Protein AF-A0A151DUL2-F1 (afdb_monomer_lite)

Foldseek 3Di:
DDDPDDDDDDDDDPPVVVVVVVVVCCVPPVDPDDDDDPPPPPPCCLCPPADPVLVVLVVLCVVCQVVPVVGNDDLCRSCVVVVHDSVVSVVSPVVSVCSSVCSVVVVD

Secondary structure (DSSP, 8-state):
------------S-HHHHHHHHHHHHHHH----------------TTTTS-HHHHHHHHHHHHTTTTSSS-SS-HHHHHHHHTS-HHHHHHHHHHHHHHHHHHHHH--

Structure (mmCIF, N/CA/C/O backbone):
data_AF-A0A151DUL2-F1
#
_entry.id   AF-A0A151DUL2-F1
#
loop_
_atom_site.group_PDB
_atom_site.id
_atom_site.type_symbol
_atom_site.label_atom_id
_atom_site.label_alt_id
_atom_site.label_comp_id
_atom_site.label_asym_id
_atom_site.label_entity_id
_atom_site.label_seq_id
_atom_site.pdbx_PDB_ins_code
_atom_site.Cartn_x
_atom_si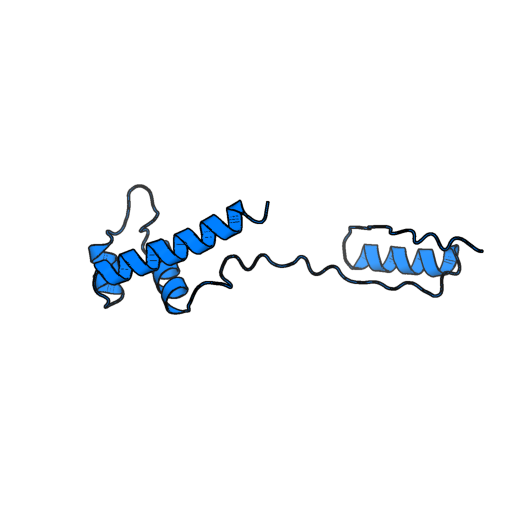te.Cartn_y
_atom_site.Cartn_z
_atom_site.occupancy
_atom_site.B_iso_or_equiv
_atom_site.auth_seq_id
_atom_site.auth_comp_id
_atom_site.auth_asym_id
_atom_site.auth_atom_id
_atom_site.pdbx_PDB_model_num
ATOM 1 N N . MET A 1 1 ? 44.507 13.387 -27.356 1.00 39.00 1 MET A N 1
ATOM 2 C CA . MET A 1 1 ? 43.524 12.933 -26.345 1.00 39.00 1 MET A CA 1
ATOM 3 C C . MET A 1 1 ? 42.140 12.993 -26.979 1.00 39.00 1 MET A C 1
ATOM 5 O O . MET A 1 1 ? 41.571 14.070 -27.090 1.00 39.00 1 MET A O 1
ATOM 9 N N . THR A 1 2 ? 41.645 11.879 -27.515 1.00 41.50 2 THR A N 1
ATOM 10 C CA . THR A 1 2 ? 40.343 11.809 -28.197 1.00 41.50 2 THR A CA 1
ATOM 11 C C . THR A 1 2 ? 39.217 11.778 -27.164 1.00 41.50 2 THR A C 1
ATOM 13 O O . THR A 1 2 ? 39.116 10.863 -26.351 1.00 41.50 2 THR A O 1
ATOM 16 N N . ASN A 1 3 ? 38.403 12.832 -27.162 1.00 49.66 3 ASN A N 1
ATOM 17 C CA . ASN A 1 3 ? 37.277 13.024 -26.257 1.00 49.66 3 ASN A CA 1
ATOM 18 C C . ASN A 1 3 ? 36.134 12.067 -26.643 1.00 49.66 3 ASN A C 1
ATOM 20 O O . ASN A 1 3 ? 35.429 12.298 -27.624 1.00 49.66 3 ASN A O 1
ATOM 24 N N . ASN A 1 4 ? 35.981 10.973 -25.899 1.00 53.88 4 ASN A N 1
ATOM 25 C CA . ASN A 1 4 ? 34.990 9.931 -26.167 1.00 53.88 4 ASN A CA 1
ATOM 26 C C . ASN A 1 4 ? 33.604 10.373 -25.653 1.00 53.88 4 ASN A C 1
ATOM 28 O O . ASN A 1 4 ? 33.181 10.006 -24.554 1.00 53.88 4 ASN A O 1
ATOM 32 N N . ARG A 1 5 ? 32.897 11.206 -26.428 1.00 65.06 5 ARG A N 1
ATOM 33 C CA . ARG A 1 5 ? 31.529 11.641 -26.103 1.00 65.06 5 ARG A CA 1
ATOM 34 C C . ARG A 1 5 ? 30.557 10.474 -26.284 1.00 65.06 5 ARG A C 1
ATOM 36 O O . ARG A 1 5 ? 30.340 9.997 -27.393 1.00 65.06 5 ARG A O 1
ATOM 43 N N . LYS A 1 6 ? 29.966 10.010 -25.183 1.00 68.88 6 LYS A N 1
ATOM 44 C CA . LYS A 1 6 ? 28.865 9.041 -25.216 1.00 68.88 6 LYS A CA 1
ATOM 45 C C . LYS A 1 6 ? 27.568 9.784 -25.526 1.00 68.88 6 LYS A C 1
ATOM 47 O O . LYS A 1 6 ? 27.189 10.679 -24.778 1.00 68.88 6 LYS A O 1
ATOM 52 N N . HIS A 1 7 ? 26.896 9.399 -26.604 1.00 67.12 7 HIS A N 1
ATOM 53 C CA . HIS A 1 7 ? 25.559 9.884 -26.939 1.00 67.12 7 HIS A CA 1
ATOM 54 C C . HIS A 1 7 ? 24.526 8.849 -26.483 1.00 67.12 7 HIS A C 1
ATOM 56 O O . HIS A 1 7 ? 24.660 7.667 -26.795 1.00 67.12 7 HIS A O 1
ATOM 62 N N . ILE A 1 8 ? 23.526 9.283 -25.712 1.00 72.62 8 ILE A N 1
ATOM 63 C CA . ILE A 1 8 ? 22.428 8.436 -25.231 1.00 72.62 8 ILE A CA 1
ATOM 64 C C . ILE A 1 8 ? 21.162 8.864 -25.970 1.00 72.62 8 ILE A C 1
ATOM 66 O O . ILE A 1 8 ? 20.791 10.034 -25.919 1.00 72.62 8 ILE A O 1
ATOM 70 N N . TYR A 1 9 ? 20.506 7.915 -26.637 1.00 73.00 9 TYR A N 1
ATOM 71 C CA . TYR A 1 9 ? 19.224 8.116 -27.312 1.00 73.00 9 TYR A CA 1
ATOM 72 C C . TYR A 1 9 ? 18.161 7.266 -26.612 1.00 73.00 9 TYR A C 1
ATOM 74 O O . TYR A 1 9 ? 18.375 6.074 -26.394 1.00 73.00 9 TYR A O 1
ATOM 82 N N . ILE A 1 10 ? 17.032 7.877 -26.247 1.00 75.06 10 ILE A N 1
ATOM 83 C CA . ILE A 1 10 ? 15.879 7.187 -25.657 1.00 75.06 10 ILE A CA 1
ATOM 84 C C . ILE A 1 10 ? 14.806 7.086 -26.734 1.00 75.06 10 ILE A C 1
ATOM 86 O O . ILE A 1 10 ? 14.436 8.088 -27.340 1.00 75.06 10 ILE A O 1
ATOM 90 N N . ILE A 1 11 ? 14.326 5.869 -26.975 1.00 76.19 11 ILE A N 1
ATOM 91 C CA . ILE A 1 11 ? 13.296 5.569 -27.969 1.00 76.19 11 ILE A CA 1
ATOM 92 C C . ILE A 1 11 ? 12.179 4.831 -27.239 1.00 76.19 11 ILE A C 1
ATOM 94 O O . ILE A 1 11 ? 12.449 3.893 -26.488 1.00 76.19 11 ILE A O 1
ATOM 98 N N . GLN A 1 12 ? 10.935 5.254 -27.450 1.00 78.81 12 GLN A N 1
ATOM 99 C CA . GLN A 1 12 ? 9.753 4.657 -26.837 1.00 78.81 12 GLN A CA 1
ATOM 100 C C . GLN A 1 12 ? 8.776 4.227 -27.932 1.00 78.81 12 GLN A C 1
ATOM 102 O O . GLN A 1 12 ? 8.479 4.992 -28.846 1.00 78.81 12 GLN A O 1
ATOM 107 N N . GLY A 1 13 ? 8.282 2.996 -27.842 1.00 79.62 13 GLY A N 1
ATOM 108 C CA . GLY A 1 13 ? 7.358 2.406 -28.803 1.00 79.62 13 GLY A CA 1
ATOM 109 C C . GLY A 1 13 ? 6.946 1.002 -28.371 1.00 79.62 13 GLY A C 1
ATOM 110 O O . GLY A 1 13 ? 7.365 0.528 -27.316 1.00 79.62 13 GLY A O 1
ATOM 111 N N . THR A 1 14 ? 6.125 0.340 -29.184 1.00 81.44 14 THR A N 1
ATOM 112 C CA . THR A 1 14 ? 5.820 -1.087 -29.009 1.00 81.44 14 THR A CA 1
ATOM 113 C C . THR A 1 14 ? 7.075 -1.936 -29.225 1.00 81.44 14 THR A C 1
ATOM 115 O O . THR A 1 14 ? 7.983 -1.507 -29.942 1.00 81.44 14 THR A O 1
ATOM 118 N N . ASP A 1 15 ? 7.121 -3.140 -28.639 1.00 77.75 15 ASP A N 1
ATOM 119 C CA . ASP A 1 15 ? 8.269 -4.054 -28.773 1.00 77.75 15 ASP A CA 1
ATOM 120 C C . ASP A 1 15 ? 8.657 -4.262 -30.256 1.00 77.75 15 ASP A C 1
ATOM 122 O O . ASP A 1 15 ? 9.824 -4.093 -30.616 1.00 77.75 15 ASP A O 1
ATOM 126 N N . ASP A 1 16 ? 7.672 -4.484 -31.135 1.00 81.88 16 ASP A N 1
ATOM 127 C CA . ASP A 1 16 ? 7.880 -4.667 -32.580 1.00 81.88 16 ASP A CA 1
ATOM 128 C C . ASP A 1 16 ? 8.495 -3.439 -33.270 1.00 81.88 16 ASP A C 1
ATOM 130 O O . ASP A 1 16 ? 9.374 -3.560 -34.130 1.00 81.88 16 ASP A O 1
ATOM 134 N N . ASN A 1 17 ? 8.037 -2.234 -32.918 1.00 83.88 17 ASN A N 1
ATOM 135 C CA . ASN A 1 17 ? 8.525 -0.997 -33.530 1.00 83.88 17 ASN A CA 1
ATOM 136 C C . ASN A 1 17 ? 9.952 -0.682 -33.077 1.00 83.88 17 ASN A C 1
ATOM 138 O O . ASN A 1 17 ? 10.769 -0.224 -33.877 1.00 83.88 17 ASN A O 1
ATOM 142 N N . VAL A 1 18 ? 10.258 -0.963 -31.810 1.00 83.50 18 VAL A N 1
ATOM 143 C CA . VAL A 1 18 ? 11.600 -0.809 -31.246 1.00 83.50 18 VAL A CA 1
ATOM 144 C C . VAL A 1 18 ? 12.572 -1.777 -31.927 1.00 83.50 18 VAL A C 1
ATOM 146 O O . VAL A 1 18 ? 13.653 -1.362 -32.343 1.00 83.50 18 VAL A O 1
ATOM 149 N N . GLU A 1 19 ? 12.182 -3.037 -32.133 1.00 81.56 19 GLU A N 1
ATOM 150 C CA . GLU A 1 19 ? 13.022 -4.024 -32.822 1.00 81.56 19 GLU A CA 1
ATOM 151 C C . GLU A 1 19 ? 13.293 -3.645 -34.287 1.00 81.56 19 GLU A C 1
ATOM 153 O O . GLU A 1 19 ? 14.435 -3.707 -34.753 1.00 81.56 19 GLU A O 1
ATOM 158 N N . ARG A 1 20 ? 12.262 -3.193 -35.014 1.00 84.81 20 ARG A N 1
ATOM 159 C CA . ARG A 1 20 ? 12.403 -2.708 -36.398 1.00 84.81 20 ARG A CA 1
ATOM 160 C C . ARG A 1 20 ? 13.342 -1.511 -36.491 1.00 84.81 20 ARG A C 1
ATOM 162 O O . ARG A 1 20 ? 14.177 -1.468 -37.393 1.00 84.81 20 ARG A O 1
ATOM 169 N N . PHE A 1 21 ? 13.230 -0.568 -35.558 1.00 84.31 21 PHE A N 1
ATOM 170 C CA . PHE A 1 21 ? 14.114 0.592 -35.494 1.00 84.31 21 PHE A CA 1
ATOM 171 C C . PHE A 1 21 ? 15.578 0.172 -35.308 1.00 84.31 21 PHE A C 1
ATOM 173 O O . PHE A 1 21 ? 16.451 0.651 -36.030 1.00 84.31 21 PHE A O 1
ATOM 180 N N . PHE A 1 22 ? 15.859 -0.771 -34.404 1.00 80.62 22 PHE A N 1
ATOM 181 C CA . PHE A 1 22 ? 17.224 -1.264 -34.191 1.00 80.62 22 PHE A CA 1
ATOM 182 C C . PHE A 1 22 ? 17.809 -1.955 -35.423 1.00 80.62 22 PHE A C 1
ATOM 184 O O . PHE A 1 22 ? 18.942 -1.660 -35.799 1.00 80.62 22 PHE A O 1
ATOM 191 N N . LYS A 1 23 ? 17.028 -2.810 -36.090 1.00 80.75 23 LYS A N 1
ATOM 192 C CA . LYS A 1 23 ? 17.452 -3.463 -37.338 1.00 80.75 23 LYS A CA 1
ATOM 193 C C . LYS A 1 23 ? 17.777 -2.441 -38.428 1.00 80.75 23 LYS A C 1
ATOM 195 O O . LYS A 1 23 ? 18.804 -2.553 -39.090 1.00 80.75 23 LYS A O 1
ATOM 200 N N . ALA A 1 24 ? 16.940 -1.415 -38.586 1.00 83.81 24 ALA A N 1
ATOM 201 C CA . ALA A 1 24 ? 17.189 -0.346 -39.550 1.00 83.81 24 ALA A CA 1
ATOM 202 C C . ALA A 1 24 ? 18.488 0.418 -39.237 1.00 83.81 24 ALA A C 1
ATOM 204 O O . ALA A 1 24 ? 19.264 0.717 -40.138 1.00 83.81 24 ALA A O 1
ATOM 205 N N . MET A 1 25 ? 18.756 0.685 -37.961 1.00 79.56 25 MET A N 1
ATOM 206 C CA . MET A 1 25 ? 19.950 1.397 -37.501 1.00 79.56 25 MET A CA 1
ATOM 207 C C . MET A 1 25 ? 21.249 0.612 -37.707 1.00 79.56 25 MET A C 1
ATOM 209 O O . MET A 1 25 ? 22.266 1.193 -38.088 1.00 79.56 25 MET A O 1
ATOM 213 N N . GLU A 1 26 ? 21.222 -0.701 -37.476 1.00 77.12 26 GLU A N 1
ATOM 214 C CA . GLU A 1 26 ? 22.365 -1.585 -37.722 1.00 77.12 26 GLU A CA 1
ATOM 215 C C . GLU A 1 26 ? 22.753 -1.587 -39.208 1.00 77.12 26 GLU A C 1
ATOM 217 O O . GLU A 1 26 ? 23.933 -1.481 -39.544 1.00 77.12 26 GLU A O 1
ATOM 222 N N . ILE A 1 27 ? 21.751 -1.611 -40.094 1.00 79.44 27 ILE A N 1
ATOM 223 C CA . ILE A 1 27 ? 21.934 -1.593 -41.551 1.00 79.44 27 ILE A CA 1
ATOM 224 C C . ILE A 1 27 ? 22.410 -0.220 -42.039 1.00 79.44 27 ILE A C 1
ATOM 226 O O . ILE A 1 27 ? 23.372 -0.135 -42.799 1.00 79.44 27 ILE A O 1
ATOM 230 N N . LEU A 1 28 ? 21.739 0.858 -41.624 1.00 77.31 28 LEU A N 1
ATOM 231 C CA . LEU A 1 28 ? 21.955 2.199 -42.178 1.00 77.31 28 LEU A CA 1
ATOM 232 C C . LEU A 1 28 ? 23.235 2.868 -41.668 1.00 77.31 28 LEU A C 1
ATOM 234 O O . LEU A 1 28 ? 23.846 3.643 -42.402 1.00 77.31 28 LEU A O 1
ATOM 238 N N . TRP A 1 29 ? 23.648 2.588 -40.429 1.00 70.00 29 TRP A N 1
ATOM 239 C CA . TRP A 1 29 ? 24.810 3.234 -39.808 1.00 70.00 29 TRP A CA 1
ATOM 240 C C . TRP A 1 29 ? 25.964 2.283 -39.477 1.00 70.00 29 TRP A C 1
ATOM 242 O O . TRP A 1 29 ? 26.984 2.733 -38.958 1.00 70.00 29 TRP A O 1
ATOM 252 N N . GLY A 1 30 ? 25.852 0.985 -39.786 1.00 72.44 30 GLY A N 1
ATOM 253 C CA . GLY A 1 30 ? 26.935 0.011 -39.586 1.00 72.44 30 GLY A CA 1
ATOM 254 C C . GLY A 1 30 ? 27.355 -0.158 -38.119 1.00 72.44 30 GLY A C 1
ATOM 255 O O . GLY A 1 30 ? 28.476 -0.587 -37.829 1.00 72.44 30 GLY A O 1
ATOM 256 N N . ILE A 1 31 ? 26.482 0.213 -37.178 1.00 71.19 31 ILE A N 1
ATOM 257 C CA . ILE A 1 31 ? 26.769 0.198 -35.743 1.00 71.19 31 ILE A CA 1
ATOM 258 C C . ILE A 1 31 ? 26.671 -1.244 -35.237 1.00 71.19 31 ILE A C 1
ATOM 260 O O . ILE A 1 31 ? 25.585 -1.744 -34.973 1.00 71.19 31 ILE A O 1
ATOM 264 N N . LYS A 1 32 ? 27.818 -1.901 -35.034 1.00 62.47 32 LYS A N 1
ATOM 265 C CA . LYS A 1 32 ? 27.899 -3.274 -34.488 1.00 62.47 32 LYS A CA 1
ATOM 266 C C . LYS A 1 32 ? 27.792 -3.357 -32.957 1.00 62.47 32 LYS A C 1
ATOM 268 O O . LYS A 1 32 ? 27.809 -4.444 -32.391 1.00 62.47 32 LYS A O 1
ATOM 273 N N . GLY A 1 33 ? 27.748 -2.213 -32.270 1.00 58.56 33 GLY A N 1
ATOM 274 C CA . GLY A 1 33 ? 27.887 -2.110 -30.814 1.00 58.56 33 GLY A CA 1
ATOM 275 C C . GLY A 1 33 ? 26.698 -1.438 -30.138 1.00 58.56 33 GLY A C 1
ATOM 276 O O . GLY A 1 33 ? 26.869 -0.411 -29.485 1.00 58.56 33 GLY A O 1
ATOM 277 N N . LEU A 1 34 ? 25.494 -1.986 -30.300 1.00 65.88 34 LEU A N 1
ATOM 278 C CA . LEU A 1 34 ? 24.295 -1.493 -29.619 1.00 65.88 34 LEU A CA 1
ATOM 279 C C . LEU A 1 34 ? 24.062 -2.294 -28.337 1.00 65.88 34 LEU A C 1
ATOM 281 O O . LEU A 1 34 ? 23.680 -3.461 -28.368 1.00 65.88 34 LEU A O 1
ATOM 285 N N . LYS A 1 35 ? 24.275 -1.656 -27.184 1.00 63.44 35 LYS A N 1
ATOM 286 C CA . LYS A 1 35 ? 23.861 -2.219 -25.897 1.00 63.44 35 LYS A CA 1
ATOM 287 C C . LYS A 1 35 ? 22.443 -1.759 -25.596 1.00 63.44 35 LYS A C 1
ATOM 289 O O . LYS A 1 35 ? 22.234 -0.654 -25.102 1.00 63.44 35 LYS A O 1
ATOM 294 N N . ILE A 1 36 ? 21.477 -2.620 -25.888 1.00 66.06 36 ILE A N 1
ATOM 295 C CA . ILE A 1 36 ? 20.081 -2.382 -25.538 1.00 66.06 36 ILE A CA 1
ATOM 296 C C . ILE A 1 36 ? 19.898 -2.793 -24.084 1.00 66.06 36 ILE A C 1
ATOM 298 O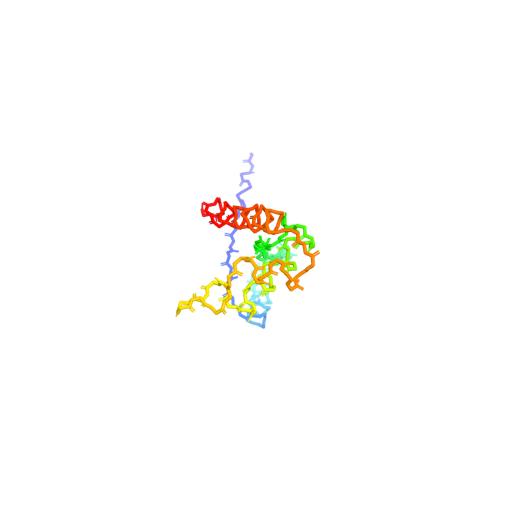 O . ILE A 1 36 ? 20.018 -3.965 -23.730 1.00 66.06 36 ILE A O 1
ATOM 302 N N . GLN A 1 37 ? 19.607 -1.823 -23.229 1.00 66.06 37 GLN A N 1
ATOM 303 C CA . GLN A 1 37 ? 19.145 -2.099 -21.882 1.00 66.06 37 GLN A CA 1
ATOM 304 C C . GLN A 1 37 ? 17.661 -1.772 -21.846 1.00 66.06 37 GLN A C 1
ATOM 306 O O . GLN A 1 37 ? 17.285 -0.602 -21.889 1.00 66.06 37 GLN A O 1
ATOM 311 N N . LYS A 1 38 ? 16.811 -2.805 -21.776 1.00 62.94 38 LYS A N 1
ATOM 312 C CA . LYS A 1 38 ? 15.412 -2.593 -21.408 1.00 62.94 38 LYS A CA 1
ATOM 313 C C . LYS A 1 38 ? 15.427 -1.938 -20.032 1.00 62.94 38 LYS A C 1
ATOM 315 O O . LYS A 1 38 ? 15.833 -2.564 -19.050 1.00 62.94 38 LYS A O 1
ATOM 320 N N . LEU A 1 39 ? 15.037 -0.668 -19.975 1.00 61.53 39 LEU A N 1
ATOM 321 C CA . LEU A 1 39 ? 14.726 -0.024 -18.714 1.00 61.53 39 LEU A CA 1
ATOM 322 C C . LEU A 1 39 ? 13.474 -0.731 -18.215 1.00 61.53 39 LEU A C 1
ATOM 324 O O . LEU A 1 39 ? 12.368 -0.442 -18.665 1.00 61.53 39 LEU A O 1
ATOM 328 N N . LYS A 1 40 ? 13.649 -1.710 -17.322 1.00 53.78 40 LYS A N 1
ATOM 329 C CA . LYS A 1 40 ? 12.547 -2.089 -16.450 1.00 53.78 40 LYS A CA 1
ATOM 330 C C . LYS A 1 40 ? 12.185 -0.795 -15.746 1.00 53.78 40 LYS A C 1
ATOM 332 O O . LYS A 1 40 ? 13.010 -0.277 -14.989 1.00 53.78 40 LYS A O 1
ATOM 337 N N . GLN A 1 41 ? 11.011 -0.241 -16.050 1.00 52.56 41 GLN A N 1
ATOM 338 C CA . GLN A 1 41 ? 10.406 0.707 -15.130 1.00 52.56 41 GLN A CA 1
ATOM 339 C C . GLN A 1 41 ? 10.536 0.048 -13.766 1.00 52.56 41 GLN A C 1
ATOM 341 O O . GLN A 1 41 ? 10.183 -1.124 -13.610 1.00 52.56 41 GLN A O 1
ATOM 346 N N . LYS A 1 42 ? 11.194 0.742 -12.838 1.00 51.94 42 LYS A N 1
ATOM 347 C CA . LYS A 1 42 ? 11.214 0.315 -11.453 1.00 51.94 42 LYS A CA 1
ATOM 348 C C . LYS A 1 42 ? 9.742 0.309 -11.088 1.00 51.94 42 LYS A C 1
ATOM 350 O O . LYS A 1 42 ? 9.165 1.379 -10.937 1.00 51.94 42 LYS A O 1
ATOM 355 N N . GLU A 1 43 ? 9.118 -0.866 -11.103 1.00 52.31 43 GLU A N 1
ATOM 356 C CA . GLU A 1 43 ? 7.793 -1.021 -10.541 1.00 52.31 43 GLU A CA 1
ATOM 357 C C . GLU A 1 43 ? 7.943 -0.437 -9.146 1.00 52.31 43 GLU A C 1
ATOM 359 O O . GLU A 1 43 ? 8.730 -0.934 -8.330 1.00 52.31 43 GLU A O 1
ATOM 364 N N . CYS A 1 44 ? 7.312 0.713 -8.918 1.00 54.88 44 CYS A N 1
ATOM 365 C CA . CYS A 1 44 ? 7.124 1.211 -7.578 1.00 54.88 44 CYS A CA 1
ATOM 366 C C . CYS A 1 44 ? 6.230 0.166 -6.932 1.00 54.88 44 CYS A C 1
ATOM 368 O O . CYS A 1 44 ? 5.007 0.266 -6.963 1.00 54.88 44 CYS A O 1
ATOM 370 N N . ASP A 1 45 ? 6.839 -0.890 -6.398 1.00 71.62 45 ASP A N 1
ATOM 371 C CA . ASP A 1 45 ? 6.152 -1.810 -5.522 1.00 71.62 45 ASP A CA 1
ATOM 372 C C . ASP A 1 45 ? 5.943 -1.027 -4.232 1.00 71.62 45 ASP A C 1
ATOM 374 O O . ASP A 1 45 ? 6.717 -1.108 -3.281 1.00 71.62 45 ASP A O 1
ATOM 378 N N . ILE A 1 46 ? 4.945 -0.143 -4.239 1.00 74.81 46 ILE A N 1
ATOM 379 C CA . ILE A 1 46 ? 4.570 0.723 -3.120 1.00 74.81 46 ILE A CA 1
ATOM 380 C C . ILE A 1 46 ? 4.313 -0.139 -1.871 1.00 74.81 46 ILE A C 1
ATOM 382 O O . ILE A 1 46 ? 4.475 0.323 -0.743 1.00 74.81 46 ILE A O 1
ATOM 386 N N . LEU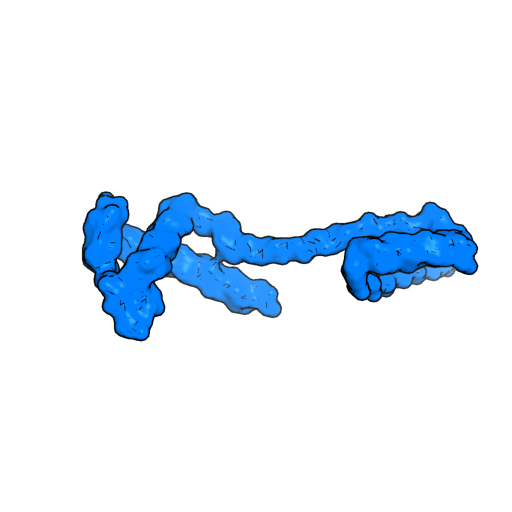 A 1 47 ? 4.007 -1.424 -2.079 1.00 80.50 47 LEU A N 1
ATOM 387 C CA . LEU A 1 47 ? 3.735 -2.418 -1.057 1.00 80.50 47 LEU A CA 1
ATOM 388 C C . LEU A 1 47 ? 4.967 -3.234 -0.629 1.00 80.50 47 LEU A C 1
ATOM 390 O O . LEU A 1 47 ? 4.855 -4.034 0.301 1.00 80.50 47 LEU A O 1
ATOM 394 N N . SER A 1 48 ? 6.143 -3.023 -1.232 1.00 79.00 48 SER A N 1
ATOM 395 C CA . SER A 1 48 ? 7.365 -3.801 -0.962 1.00 79.00 48 SER A CA 1
ATOM 396 C C . SER A 1 48 ? 7.800 -3.756 0.501 1.00 79.00 48 SER A C 1
ATOM 398 O O . SER A 1 48 ? 8.366 -4.716 1.011 1.00 79.00 48 SER A O 1
ATOM 400 N N . ASN A 1 49 ? 7.538 -2.636 1.180 1.00 82.44 49 ASN A N 1
ATOM 401 C CA . ASN A 1 49 ? 7.987 -2.385 2.552 1.00 82.44 49 ASN A CA 1
ATOM 402 C C . ASN A 1 49 ? 6.974 -2.838 3.612 1.00 82.44 49 ASN A C 1
ATOM 404 O O . ASN A 1 49 ? 7.236 -2.700 4.807 1.00 82.44 49 ASN A O 1
ATOM 408 N N . LEU A 1 50 ? 5.815 -3.347 3.190 1.00 87.69 50 LEU A N 1
ATOM 409 C CA . LEU A 1 50 ? 4.774 -3.800 4.098 1.00 87.69 50 LEU A CA 1
ATOM 410 C C . LEU A 1 50 ? 4.985 -5.268 4.461 1.00 87.69 50 LEU A C 1
ATOM 412 O O . LEU A 1 50 ? 5.212 -6.107 3.587 1.00 87.69 50 LEU A O 1
ATOM 416 N N . SER A 1 51 ? 4.838 -5.586 5.748 1.00 89.19 51 SER A N 1
ATOM 417 C CA . SER A 1 51 ? 4.789 -6.977 6.202 1.00 89.19 51 SER A CA 1
ATOM 418 C C . SER A 1 51 ? 3.529 -7.678 5.690 1.00 89.19 51 SER A C 1
ATOM 420 O O . SER A 1 51 ? 2.520 -7.035 5.389 1.00 89.19 51 SER A O 1
ATOM 422 N N . ASP A 1 52 ? 3.541 -9.011 5.643 1.00 88.19 52 ASP A N 1
ATOM 423 C CA . ASP A 1 52 ? 2.375 -9.787 5.200 1.00 88.19 52 ASP A CA 1
ATOM 424 C C . ASP A 1 52 ? 1.125 -9.491 6.036 1.00 88.19 52 ASP A C 1
ATOM 426 O O . ASP A 1 52 ? 0.019 -9.418 5.503 1.00 88.19 52 ASP A O 1
ATOM 430 N N . ASN A 1 53 ? 1.293 -9.242 7.337 1.00 86.31 53 ASN A N 1
ATOM 431 C CA . ASN A 1 53 ? 0.189 -8.850 8.212 1.00 86.31 53 ASN A CA 1
ATOM 432 C C . ASN A 1 53 ? -0.357 -7.463 7.860 1.00 86.31 53 ASN A C 1
ATOM 434 O O . ASN A 1 53 ? -1.570 -7.284 7.805 1.00 86.31 53 ASN A O 1
ATOM 438 N N . GLN A 1 54 ? 0.512 -6.493 7.573 1.00 91.56 54 GLN A N 1
ATOM 439 C CA . GLN A 1 54 ? 0.088 -5.159 7.141 1.00 91.56 54 GLN A CA 1
ATOM 440 C C . GLN A 1 54 ? -0.654 -5.213 5.800 1.00 91.56 54 GLN A C 1
ATOM 442 O O . GLN A 1 54 ? -1.701 -4.583 5.658 1.00 91.56 54 GLN A O 1
ATOM 447 N N . LYS A 1 55 ? -0.166 -6.020 4.847 1.00 91.31 55 LYS A N 1
ATOM 448 C CA . LYS A 1 55 ? -0.835 -6.260 3.559 1.00 91.31 55 LYS A CA 1
ATOM 449 C C . LYS A 1 55 ? -2.208 -6.901 3.746 1.00 91.31 55 LYS A C 1
ATOM 451 O O . LYS A 1 55 ? -3.181 -6.430 3.164 1.00 91.31 55 LYS A O 1
ATOM 456 N N . LYS A 1 56 ? -2.306 -7.941 4.582 1.00 90.62 56 LYS A N 1
ATOM 457 C CA . LYS A 1 56 ? -3.579 -8.607 4.900 1.00 90.62 56 LYS A CA 1
ATOM 458 C C . LYS A 1 56 ? -4.586 -7.635 5.504 1.00 90.62 56 LYS A C 1
ATOM 460 O O . LYS A 1 56 ? -5.700 -7.548 5.006 1.00 90.62 56 LYS A O 1
ATOM 465 N N . ILE A 1 57 ? -4.183 -6.873 6.522 1.00 92.31 57 ILE A N 1
ATOM 466 C CA . ILE A 1 57 ? -5.072 -5.926 7.207 1.00 92.31 57 ILE A CA 1
ATOM 467 C C . ILE A 1 57 ? -5.550 -4.830 6.246 1.00 92.31 57 ILE A C 1
ATOM 469 O O . ILE A 1 57 ? -6.740 -4.528 6.231 1.00 92.31 57 ILE A O 1
ATOM 473 N N . LEU A 1 58 ? -4.664 -4.272 5.414 1.00 93.50 58 LEU A N 1
ATOM 474 C CA . LEU A 1 58 ? -5.047 -3.283 4.401 1.00 93.50 58 LEU A CA 1
ATOM 475 C C . LEU A 1 58 ? -6.012 -3.849 3.357 1.00 93.50 58 LEU A C 1
ATOM 477 O O . LEU A 1 58 ? -6.987 -3.185 3.007 1.00 93.50 58 LEU A O 1
ATOM 481 N N . ASN A 1 59 ? -5.763 -5.069 2.875 1.00 92.88 59 ASN A N 1
ATOM 482 C CA . ASN A 1 59 ? -6.648 -5.723 1.914 1.00 92.88 59 ASN A CA 1
ATOM 483 C C . ASN A 1 59 ? -8.031 -5.972 2.519 1.00 92.88 59 ASN A C 1
ATOM 485 O O . ASN A 1 59 ? -9.025 -5.582 1.912 1.00 92.88 59 ASN A O 1
ATOM 489 N N . SER A 1 60 ? -8.100 -6.511 3.740 1.00 93.81 60 SER A N 1
ATOM 490 C CA . SER A 1 60 ? -9.363 -6.685 4.463 1.00 93.81 60 SER A CA 1
ATOM 491 C C . SER A 1 60 ? -10.081 -5.355 4.679 1.00 93.81 60 SER A C 1
ATOM 493 O O . SER A 1 60 ? -11.273 -5.253 4.413 1.00 93.81 60 SER A O 1
ATOM 495 N N . ALA A 1 61 ? -9.365 -4.314 5.111 1.00 94.81 61 ALA A N 1
ATOM 496 C CA . ALA A 1 61 ? -9.932 -2.985 5.316 1.00 94.81 61 ALA A CA 1
ATOM 497 C C . ALA A 1 61 ? -10.533 -2.420 4.017 1.00 94.81 61 ALA A C 1
ATOM 499 O O . ALA A 1 61 ? -11.658 -1.920 4.022 1.00 94.81 61 ALA A O 1
ATOM 500 N N . ARG A 1 62 ? -9.825 -2.549 2.889 1.00 95.25 62 ARG A N 1
ATOM 501 C CA . ARG A 1 62 ? -10.316 -2.141 1.566 1.00 95.25 62 ARG A CA 1
ATOM 502 C C . ARG A 1 62 ? -11.558 -2.929 1.151 1.00 95.25 62 ARG A C 1
ATOM 504 O O . ARG A 1 62 ? -12.553 -2.332 0.763 1.00 95.25 62 ARG A O 1
ATOM 511 N N . GLU A 1 63 ? -11.515 -4.253 1.231 1.00 95.44 63 GLU A N 1
ATOM 512 C CA . GLU A 1 63 ? -12.606 -5.128 0.775 1.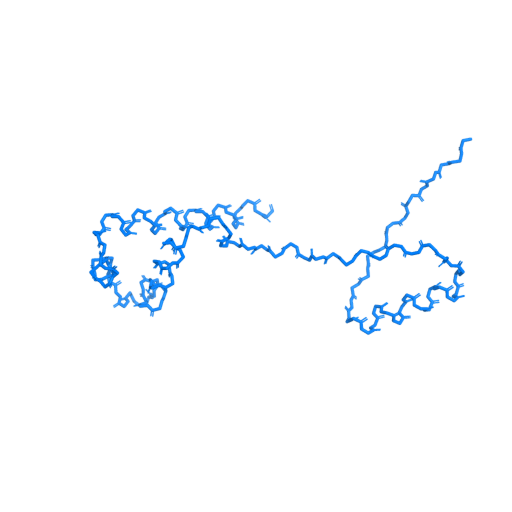00 95.44 63 GLU A CA 1
ATOM 513 C C . GLU A 1 63 ? -13.890 -4.920 1.587 1.00 95.44 63 GLU A C 1
ATOM 515 O O . GLU A 1 63 ? -14.987 -4.816 1.028 1.00 95.44 63 GLU A O 1
ATOM 520 N N . LEU A 1 64 ? -13.744 -4.760 2.902 1.00 95.56 64 LEU A N 1
ATOM 521 C CA . LEU A 1 64 ? -14.847 -4.541 3.837 1.00 95.56 64 LEU A CA 1
ATOM 522 C C . LEU A 1 64 ? -15.348 -3.088 3.856 1.00 95.56 64 LEU A C 1
ATOM 524 O O . LEU A 1 64 ? -16.330 -2.792 4.532 1.00 95.56 64 LEU A O 1
ATOM 528 N N . GLY A 1 65 ? -14.708 -2.182 3.112 1.00 95.44 65 GLY A N 1
ATOM 529 C CA . GLY A 1 65 ? -15.153 -0.797 2.963 1.00 95.44 65 GLY A CA 1
ATOM 530 C C . GLY A 1 65 ? -14.851 0.100 4.157 1.00 95.44 65 GLY A C 1
ATOM 531 O O . GLY A 1 65 ? -15.607 1.023 4.465 1.00 95.44 65 GLY A O 1
ATOM 532 N N . TYR A 1 66 ? -13.736 -0.159 4.837 1.00 95.81 66 TYR A N 1
ATOM 533 C CA . T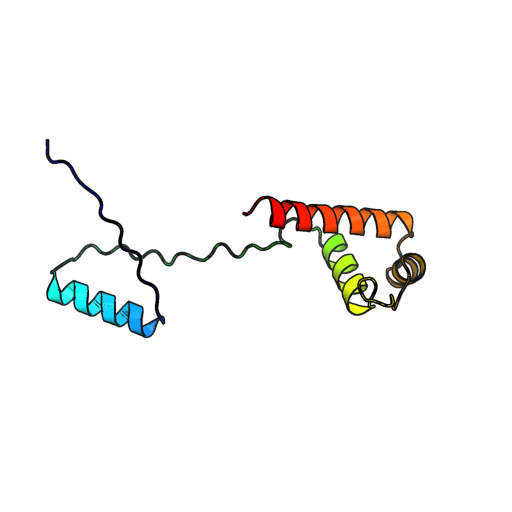YR A 1 66 ? -13.211 0.688 5.911 1.00 95.81 66 TYR A CA 1
ATOM 534 C C . TYR A 1 66 ? -12.830 2.094 5.417 1.00 95.81 66 TYR A C 1
ATOM 536 O O . TYR A 1 66 ? -12.919 3.079 6.157 1.00 95.81 66 TYR A O 1
ATOM 544 N N . TYR A 1 67 ? -12.409 2.177 4.153 1.00 95.19 67 TYR A N 1
ATOM 545 C CA . TYR A 1 67 ? -12.009 3.410 3.474 1.00 95.19 67 TYR A CA 1
ATOM 546 C C . TYR A 1 67 ? -13.135 4.059 2.659 1.00 95.19 67 TYR A C 1
ATOM 548 O O . TYR A 1 67 ? -12.916 5.114 2.068 1.00 95.19 67 TYR A O 1
ATOM 556 N N . ASP A 1 68 ? -14.325 3.455 2.632 1.00 96.25 68 ASP A N 1
ATOM 557 C CA . ASP A 1 68 ? -15.446 3.956 1.839 1.00 96.25 68 ASP A CA 1
ATOM 558 C C . ASP A 1 68 ? -16.121 5.158 2.513 1.00 96.25 68 ASP A C 1
ATOM 560 O O . ASP A 1 68 ? -16.004 5.378 3.725 1.00 96.25 68 ASP A O 1
ATOM 564 N N . TYR A 1 69 ? -16.868 5.927 1.718 1.00 93.94 69 TYR A N 1
ATOM 565 C CA . TYR A 1 69 ? -17.725 7.001 2.207 1.00 93.94 69 TYR A CA 1
ATOM 566 C C . TYR A 1 69 ? -19.172 6.804 1.711 1.00 93.94 69 TYR A C 1
ATOM 568 O O . TYR A 1 69 ? -19.398 6.889 0.502 1.00 93.94 69 TYR A O 1
ATOM 576 N N . PRO A 1 70 ? -20.157 6.565 2.606 1.00 92.81 70 PRO A N 1
ATOM 577 C CA . PRO A 1 70 ? -20.005 6.357 4.052 1.00 92.81 70 PRO A CA 1
ATOM 578 C C . PRO A 1 70 ? -19.242 5.061 4.378 1.00 92.81 70 PRO A C 1
ATOM 580 O O . PRO A 1 70 ? -19.275 4.104 3.604 1.00 92.81 70 PRO A O 1
ATOM 583 N N . ARG A 1 71 ? -18.563 5.019 5.536 1.00 95.81 71 ARG A N 1
ATOM 584 C CA . ARG A 1 71 ? -17.827 3.818 5.971 1.00 95.81 71 ARG A CA 1
ATOM 585 C C . ARG A 1 71 ? -18.776 2.631 6.114 1.00 95.81 71 ARG A C 1
ATOM 587 O O . ARG A 1 71 ? -19.774 2.740 6.823 1.00 95.81 71 ARG A O 1
ATOM 594 N N . ARG A 1 72 ? -18.422 1.494 5.505 1.00 96.69 72 ARG A N 1
ATOM 595 C CA . ARG A 1 72 ? -19.186 0.238 5.620 1.00 96.69 72 ARG A CA 1
ATOM 596 C C . ARG A 1 72 ? -18.849 -0.559 6.876 1.00 96.69 72 ARG A C 1
ATOM 598 O O . ARG A 1 72 ? -19.681 -1.333 7.332 1.00 96.69 72 ARG A O 1
ATOM 605 N N . ILE A 1 73 ? -17.649 -0.367 7.425 1.00 96.12 73 ILE A N 1
ATOM 606 C CA . ILE A 1 73 ? -17.181 -1.060 8.626 1.00 96.12 73 ILE A CA 1
ATOM 607 C C . ILE A 1 73 ? -16.366 -0.128 9.527 1.00 96.12 73 ILE A C 1
ATOM 609 O O . ILE A 1 73 ? -15.620 0.739 9.060 1.00 96.12 73 ILE A O 1
ATOM 613 N N . THR A 1 74 ? -16.490 -0.313 10.837 1.00 94.44 74 THR A N 1
ATOM 614 C CA . THR A 1 74 ? -15.701 0.376 11.862 1.00 94.44 74 THR A CA 1
ATOM 615 C C . THR A 1 74 ? -14.373 -0.336 12.139 1.00 94.44 74 THR A C 1
ATOM 617 O O . THR A 1 74 ? -14.197 -1.517 11.845 1.00 94.44 74 THR A O 1
ATOM 620 N N . SER A 1 75 ? -13.421 0.356 12.775 1.00 91.12 75 SER A N 1
ATOM 621 C CA . SER A 1 75 ? -12.148 -0.261 13.190 1.00 91.12 75 SER A CA 1
ATOM 622 C C . SER A 1 75 ? -12.346 -1.416 14.184 1.00 91.12 75 SER A C 1
ATOM 624 O O . SER A 1 75 ? -11.531 -2.328 14.228 1.00 91.12 75 SER A O 1
ATOM 626 N N . GLU A 1 76 ? -13.423 -1.367 14.975 1.00 93.50 76 GLU A N 1
ATOM 627 C CA . GLU A 1 76 ? -13.791 -2.377 15.974 1.00 93.50 76 GLU A CA 1
ATOM 628 C C . GLU A 1 76 ? -14.322 -3.661 15.321 1.00 93.50 76 GLU A C 1
ATOM 630 O O . GLU A 1 76 ? -13.949 -4.773 15.689 1.00 93.50 76 GLU A O 1
ATOM 635 N N . GLU A 1 77 ? -15.196 -3.516 14.328 1.00 94.69 77 GLU A N 1
ATOM 636 C CA . GLU A 1 77 ? -15.719 -4.643 13.553 1.00 94.69 77 GLU A CA 1
ATOM 637 C C . GLU A 1 77 ? -14.615 -5.265 12.699 1.00 94.69 77 GLU A C 1
ATOM 639 O O . GLU A 1 77 ? -14.473 -6.486 12.667 1.00 94.69 77 GLU A O 1
ATOM 644 N N . LEU A 1 78 ? -13.771 -4.431 12.086 1.00 94.38 78 LEU A N 1
ATOM 645 C CA . LEU A 1 78 ? -12.601 -4.882 11.344 1.00 94.38 78 LEU A CA 1
ATOM 646 C C . LEU A 1 78 ? -11.663 -5.704 12.241 1.00 94.38 78 LEU A C 1
ATOM 648 O O . LEU A 1 78 ? -11.272 -6.804 11.865 1.00 94.38 78 LEU A O 1
ATOM 652 N N . SER A 1 79 ? -11.338 -5.228 13.448 1.00 93.75 79 SER A N 1
ATOM 653 C CA . SER A 1 79 ? -10.455 -5.961 14.363 1.00 93.75 79 SER A CA 1
ATOM 654 C C . SER A 1 79 ? -11.050 -7.302 14.804 1.00 93.75 79 SER A C 1
ATOM 656 O O . SER A 1 79 ? -10.344 -8.312 14.832 1.00 93.75 79 SER A O 1
ATOM 658 N N . LYS A 1 80 ? -12.368 -7.343 15.058 1.00 94.31 80 LYS A N 1
ATOM 659 C CA . LYS A 1 80 ? -13.093 -8.584 15.380 1.00 94.31 80 LYS A CA 1
ATOM 660 C C . LYS A 1 80 ? -13.032 -9.598 14.239 1.00 94.31 80 LYS A C 1
ATOM 662 O O . LYS A 1 80 ? -12.790 -10.770 14.503 1.00 94.31 80 LYS A O 1
ATOM 667 N N . LEU A 1 81 ? -13.199 -9.158 12.991 1.00 92.12 81 LEU A N 1
ATOM 668 C CA . LEU A 1 81 ? -13.140 -10.039 11.818 1.00 92.12 81 LEU A CA 1
ATOM 669 C C . LEU A 1 81 ? -11.741 -10.611 11.572 1.00 92.12 81 LEU A C 1
ATOM 671 O O . LEU A 1 81 ? -11.616 -11.760 11.161 1.00 92.12 81 LEU A O 1
ATOM 675 N N . ILE A 1 82 ? -10.691 -9.831 11.836 1.00 88.25 82 ILE A N 1
ATOM 676 C CA . ILE A 1 82 ? -9.302 -10.273 11.634 1.00 88.25 82 ILE A CA 1
ATOM 677 C C . ILE A 1 82 ? -8.798 -11.108 12.832 1.00 88.25 82 ILE A C 1
ATOM 679 O O . ILE A 1 82 ? -7.751 -11.745 12.747 1.00 88.25 82 ILE A O 1
ATOM 683 N N . GLY A 1 83 ? -9.529 -11.131 13.953 1.00 90.12 83 GLY A N 1
ATOM 684 C CA . GLY A 1 83 ? -9.146 -11.869 15.162 1.00 90.12 83 GLY A CA 1
ATOM 685 C C . GLY A 1 83 ? -7.994 -11.219 15.935 1.00 90.12 83 GLY A C 1
ATOM 686 O O . GLY A 1 83 ? -7.231 -11.906 16.611 1.00 90.12 83 GLY A O 1
ATOM 687 N N . VAL A 1 84 ? -7.840 -9.898 15.821 1.00 88.31 84 VAL A N 1
ATOM 688 C CA . VAL A 1 84 ? -6.764 -9.120 16.451 1.00 88.31 84 VAL A CA 1
ATOM 689 C C . VAL A 1 84 ? -7.384 -8.031 17.327 1.00 88.31 84 VAL A C 1
ATOM 691 O O . VAL A 1 84 ? -8.486 -7.560 17.061 1.00 88.31 84 VAL A O 1
ATOM 694 N N . ASN A 1 85 ? -6.701 -7.620 18.398 1.00 92.31 85 ASN A N 1
ATOM 695 C CA . ASN A 1 85 ? -7.169 -6.498 19.212 1.00 92.31 85 ASN A CA 1
ATOM 696 C C . ASN A 1 85 ? -7.218 -5.201 18.377 1.00 92.31 85 ASN A C 1
ATOM 698 O O . ASN A 1 85 ? -6.308 -4.925 17.592 1.00 92.31 85 ASN A O 1
ATOM 702 N N . LYS A 1 86 ? -8.256 -4.387 18.598 1.00 92.19 86 LYS A N 1
ATOM 703 C CA . LYS A 1 86 ? -8.481 -3.080 17.966 1.00 92.19 86 LYS A CA 1
ATOM 704 C C . LYS A 1 86 ? -7.241 -2.187 17.918 1.00 92.19 86 LYS A C 1
ATOM 706 O O . LYS A 1 86 ? -6.949 -1.632 16.858 1.00 92.19 86 LYS A O 1
ATOM 711 N N . ASP A 1 87 ? -6.509 -2.065 19.021 1.00 93.50 87 ASP A N 1
ATOM 712 C CA . ASP A 1 87 ? -5.333 -1.193 19.104 1.00 93.50 87 ASP A CA 1
ATOM 713 C C . ASP A 1 87 ? -4.221 -1.678 18.175 1.00 93.50 87 ASP A C 1
ATOM 715 O O . ASP A 1 87 ? -3.638 -0.893 17.428 1.00 93.50 87 ASP A O 1
ATOM 719 N N . VAL A 1 88 ? -4.003 -2.994 18.134 1.00 91.88 88 VAL A N 1
ATOM 720 C CA . VAL A 1 88 ? -3.014 -3.629 17.257 1.00 91.88 88 VAL A CA 1
ATOM 721 C C . VAL A 1 88 ? -3.433 -3.514 15.788 1.00 91.88 88 VAL A C 1
ATOM 723 O O . VAL A 1 88 ? -2.591 -3.254 14.927 1.00 91.88 88 VAL A O 1
ATOM 726 N N . THR A 1 89 ? -4.722 -3.667 15.468 1.00 92.31 89 THR A N 1
ATOM 727 C CA . THR A 1 89 ? -5.237 -3.458 14.104 1.00 92.31 89 THR A CA 1
ATOM 728 C C . THR A 1 89 ? -5.015 -2.016 13.649 1.00 92.31 89 THR A C 1
ATOM 730 O O . THR A 1 89 ? -4.484 -1.794 12.562 1.00 92.31 89 THR A O 1
ATOM 733 N N . LEU A 1 90 ? -5.356 -1.034 14.489 1.00 94.06 90 LEU A N 1
ATOM 734 C CA . LEU A 1 90 ? -5.159 0.388 14.197 1.00 94.06 90 LEU A CA 1
ATOM 735 C C . LEU A 1 90 ? -3.682 0.763 14.080 1.00 94.06 90 LEU A C 1
ATOM 737 O O . LEU A 1 90 ? -3.316 1.537 13.197 1.00 94.06 90 LEU A O 1
ATOM 741 N N . GLU A 1 91 ? -2.822 0.227 14.943 1.00 94.44 91 GLU A N 1
ATOM 742 C CA . GLU A 1 91 ? -1.381 0.453 14.869 1.00 94.44 91 GLU A CA 1
ATOM 743 C C . GLU A 1 91 ? -0.805 -0.086 13.556 1.00 94.44 91 GLU A C 1
ATOM 745 O O . GLU A 1 91 ? -0.050 0.615 12.876 1.00 94.44 91 GLU A O 1
ATOM 750 N N . ASN A 1 92 ? -1.190 -1.303 13.163 1.00 92.94 92 ASN A N 1
ATOM 751 C CA . ASN A 1 92 ? -0.748 -1.893 11.904 1.00 92.94 92 ASN A CA 1
ATOM 752 C C . ASN A 1 92 ? -1.252 -1.107 10.693 1.00 92.94 92 ASN A C 1
ATOM 754 O O . ASN A 1 92 ? -0.450 -0.841 9.799 1.00 92.94 92 ASN A O 1
ATOM 758 N N . LEU A 1 93 ? -2.523 -0.687 10.687 1.00 94.25 93 LEU A N 1
ATOM 759 C CA . LEU A 1 93 ? -3.079 0.184 9.647 1.00 94.25 93 LEU A CA 1
ATOM 760 C C . LEU A 1 93 ? -2.275 1.476 9.523 1.00 94.25 93 LEU A C 1
ATOM 762 O O . LEU A 1 93 ? -1.751 1.766 8.454 1.00 94.25 93 LEU A O 1
ATOM 766 N N . ARG A 1 94 ? -2.073 2.201 10.629 1.00 94.50 94 ARG A N 1
ATOM 767 C CA . ARG A 1 94 ? -1.320 3.466 10.631 1.00 94.50 94 ARG A CA 1
ATOM 768 C C . ARG A 1 94 ? 0.113 3.294 10.138 1.00 94.50 94 ARG A C 1
ATOM 770 O O . ARG A 1 94 ? 0.606 4.134 9.391 1.00 94.50 94 ARG A O 1
ATOM 777 N N . LYS A 1 95 ? 0.806 2.226 10.551 1.00 93.81 95 LYS A N 1
ATOM 778 C CA . LYS A 1 95 ? 2.176 1.937 10.089 1.00 93.81 95 LYS A CA 1
ATOM 779 C C . LYS A 1 95 ? 2.209 1.641 8.591 1.00 93.81 95 LYS A C 1
ATOM 781 O O . LYS A 1 95 ? 3.083 2.153 7.893 1.00 93.81 95 LYS A O 1
ATOM 786 N N . ALA A 1 96 ? 1.259 0.844 8.114 1.00 93.44 96 ALA 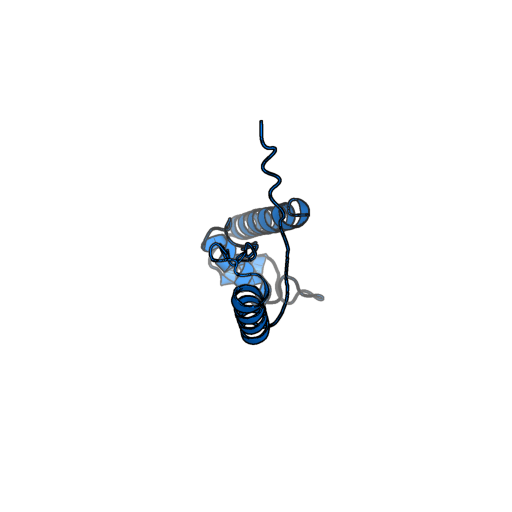A N 1
ATOM 787 C CA . ALA A 1 96 ? 1.129 0.474 6.714 1.00 93.44 96 ALA A CA 1
ATOM 788 C C . ALA A 1 96 ? 0.809 1.698 5.836 1.00 93.44 96 ALA A C 1
ATOM 790 O O . ALA A 1 96 ? 1.523 1.975 4.876 1.00 93.44 96 ALA A O 1
ATOM 791 N N . GLU A 1 97 ? -0.193 2.487 6.228 1.00 94.06 97 GLU A N 1
ATOM 792 C CA . GLU A 1 97 ? -0.595 3.737 5.574 1.00 94.06 97 GLU A CA 1
ATOM 793 C C . GLU A 1 97 ? 0.550 4.749 5.546 1.00 94.06 97 GLU A C 1
ATOM 795 O O . GLU A 1 97 ? 0.856 5.299 4.491 1.00 94.06 97 GLU A O 1
ATOM 800 N N . LYS A 1 98 ? 1.245 4.950 6.674 1.00 93.25 98 LYS A N 1
ATOM 801 C CA . LYS A 1 98 ? 2.417 5.829 6.734 1.00 93.25 98 LYS A CA 1
ATOM 802 C C . LYS A 1 98 ? 3.498 5.378 5.758 1.00 93.25 98 LYS A C 1
ATOM 804 O O . LYS A 1 98 ? 4.042 6.214 5.050 1.00 93.25 98 LYS A O 1
ATOM 809 N N . SER A 1 99 ? 3.800 4.080 5.702 1.00 90.56 99 SER A N 1
ATOM 810 C CA . SER A 1 99 ? 4.801 3.541 4.773 1.00 90.56 99 SER A CA 1
ATOM 811 C C . SER A 1 99 ? 4.440 3.842 3.314 1.00 90.56 99 SER A C 1
ATOM 813 O O . SER A 1 99 ? 5.276 4.356 2.570 1.00 90.56 99 SER A O 1
ATOM 815 N N . ILE A 1 100 ? 3.177 3.607 2.941 1.00 91.44 100 ILE A N 1
ATOM 816 C CA . ILE A 1 100 ? 2.642 3.878 1.600 1.00 91.44 100 ILE A CA 1
ATOM 817 C C . ILE A 1 100 ? 2.718 5.373 1.273 1.00 91.44 100 ILE A C 1
ATOM 819 O O . ILE A 1 100 ? 3.292 5.750 0.254 1.00 91.44 100 ILE A O 1
ATOM 823 N N . ILE A 1 101 ? 2.188 6.230 2.150 1.00 90.94 101 ILE A N 1
ATOM 824 C CA . ILE A 1 101 ? 2.150 7.685 1.949 1.00 90.94 101 ILE A CA 1
ATOM 825 C C . ILE A 1 101 ? 3.566 8.249 1.854 1.00 90.94 101 ILE A C 1
ATOM 827 O O . ILE A 1 101 ? 3.854 9.021 0.946 1.00 90.94 101 ILE A O 1
ATOM 831 N N . THR A 1 102 ? 4.476 7.847 2.747 1.00 89.38 102 THR A N 1
ATOM 832 C CA . THR A 1 102 ? 5.876 8.284 2.689 1.00 89.38 102 THR A CA 1
ATOM 833 C C . THR A 1 102 ? 6.505 7.903 1.358 1.00 89.38 102 THR A C 1
ATOM 835 O O . THR A 1 102 ? 7.156 8.744 0.747 1.00 89.38 102 THR A O 1
ATOM 838 N N . LYS A 1 103 ? 6.286 6.681 0.867 1.00 86.50 103 LYS A N 1
ATOM 839 C CA . LYS A 1 103 ? 6.856 6.249 -0.410 1.00 86.50 103 LYS A CA 1
ATOM 840 C C . LYS A 1 103 ? 6.313 7.063 -1.585 1.00 86.50 103 LYS A C 1
ATOM 842 O O . LYS A 1 103 ? 7.106 7.585 -2.358 1.00 86.50 103 LYS A O 1
ATOM 847 N N . ILE A 1 104 ? 4.998 7.271 -1.645 1.00 87.19 104 ILE A N 1
ATOM 848 C CA . ILE A 1 104 ? 4.354 8.094 -2.683 1.00 87.19 104 ILE A CA 1
ATOM 849 C C . ILE A 1 104 ? 4.865 9.542 -2.654 1.00 87.19 104 ILE A C 1
ATOM 851 O O . ILE A 1 104 ? 5.093 10.131 -3.702 1.00 87.19 104 ILE A O 1
ATOM 855 N N . LEU A 1 105 ? 5.060 10.122 -1.467 1.00 86.81 105 LEU A N 1
ATOM 856 C CA . LEU A 1 105 ? 5.527 11.505 -1.334 1.00 86.81 105 LEU A CA 1
ATOM 857 C C . LEU A 1 105 ? 7.038 11.671 -1.561 1.00 86.81 105 LEU A C 1
ATOM 859 O O . LEU A 1 105 ? 7.466 12.774 -1.880 1.00 86.81 105 LEU A O 1
ATOM 863 N N . THR A 1 106 ? 7.838 10.614 -1.384 1.00 80.56 106 THR A N 1
ATOM 864 C CA . THR A 1 106 ? 9.309 10.665 -1.517 1.00 80.56 106 THR A CA 1
ATOM 865 C C . THR A 1 106 ? 9.799 10.206 -2.895 1.00 80.56 106 THR A C 1
ATOM 867 O O . THR A 1 106 ? 10.909 10.549 -3.281 1.00 80.56 106 THR A O 1
ATOM 870 N N . GLU A 1 107 ? 9.010 9.425 -3.641 1.00 61.47 107 GLU A N 1
ATOM 871 C CA . GLU A 1 107 ? 9.342 8.982 -5.009 1.00 61.47 107 GLU A CA 1
ATOM 872 C C . GLU A 1 107 ? 8.919 9.989 -6.109 1.00 61.47 107 GLU A C 1
ATOM 874 O O . GLU A 1 107 ? 8.905 9.619 -7.282 1.00 61.47 107 GLU A O 1
ATOM 879 N N . ASN A 1 108 ? 8.628 11.249 -5.745 1.00 46.59 108 ASN A N 1
ATOM 880 C CA . ASN A 1 108 ? 8.418 12.375 -6.673 1.00 46.59 108 ASN A CA 1
ATOM 881 C C . ASN A 1 108 ? 9.699 13.184 -6.909 1.00 46.59 108 ASN A C 1
ATOM 883 O O . ASN A 1 108 ? 10.363 13.535 -5.907 1.00 46.59 108 ASN A O 1
#

Radius of gyration: 24.46 Å; chains: 1; bounding box: 64×25×61 Å

Sequence (108 aa):
MTNNRKHIYIIQGTDDNVERFFKAMEILWGIKGLKIQKLKQKECDILSNLSDNQKKILNSARELGYYDYPRRITSEELSKLIGVNKDVTLENLRKAEKSIITKILTEN

pLDDT: mean 81.5, std 14.33, range [39.0, 96.69]